Protein AF-A0AAN6NM17-F1 (afdb_monomer_lite)

Sequence (76 aa):
MSDSKQKTHQEVSSEFTSYYLQRATKEFAEDLDKVRTADDFKNDAIHLLVNALQQGTALFSPDEQRRIVETAAEGK

Structure (mmCIF, N/CA/C/O backbone):
data_AF-A0AAN6NM17-F1
#
_entry.id   AF-A0AAN6NM17-F1
#
loop_
_atom_site.group_PDB
_atom_site.id
_atom_site.type_symbol
_atom_site.label_atom_id
_atom_site.label_alt_id
_atom_site.label_comp_id
_atom_site.label_asym_id
_atom_site.label_entity_id
_atom_site.label_seq_id
_atom_site.pdbx_PDB_ins_code
_atom_site.Cartn_x
_atom_site.Cartn_y
_atom_site.Cartn_z
_atom_site.occupancy
_atom_site.B_iso_or_equiv
_atom_site.auth_seq_id
_atom_site.auth_comp_id
_atom_site.auth_asym_id
_atom_site.auth_atom_id
_atom_site.pdbx_PDB_model_num
ATOM 1 N N . MET A 1 1 ? -30.537 -9.770 20.149 1.00 43.50 1 MET A N 1
ATOM 2 C CA . MET A 1 1 ? -29.220 -10.211 20.641 1.00 43.50 1 MET A CA 1
ATOM 3 C C . MET A 1 1 ? -28.346 -10.447 19.431 1.00 43.50 1 MET A C 1
ATOM 5 O O . MET A 1 1 ? -28.657 -11.359 18.682 1.00 43.50 1 MET A O 1
ATOM 9 N N . SER A 1 2 ? -27.322 -9.623 19.231 1.00 42.81 2 SER A N 1
ATOM 10 C CA . SER A 1 2 ? -26.205 -9.957 18.345 1.00 42.81 2 SER A CA 1
ATOM 11 C C . SER A 1 2 ? -24.944 -9.450 19.024 1.00 42.81 2 SER A C 1
ATOM 13 O O . SER A 1 2 ? -24.663 -8.255 19.031 1.00 42.81 2 SER A O 1
ATOM 15 N N . ASP A 1 3 ? -24.256 -10.378 19.677 1.00 48.44 3 ASP A N 1
ATOM 16 C CA . ASP A 1 3 ? -22.919 -10.217 20.233 1.00 48.44 3 ASP A CA 1
ATOM 17 C C . ASP A 1 3 ? -21.938 -10.042 19.059 1.00 48.44 3 ASP A C 1
ATOM 19 O O . ASP A 1 3 ? -21.336 -10.998 18.568 1.00 48.44 3 ASP A O 1
ATOM 23 N N . SER A 1 4 ? -21.825 -8.824 18.525 1.00 57.00 4 SER A N 1
ATOM 24 C CA . SER A 1 4 ? -20.724 -8.491 17.622 1.00 57.00 4 SER A CA 1
ATOM 25 C C . SER A 1 4 ? -19.474 -8.346 18.474 1.00 57.00 4 SER A C 1
ATOM 27 O O . SER A 1 4 ? -19.212 -7.287 19.041 1.00 57.00 4 SER A O 1
ATOM 29 N N . LYS A 1 5 ? -18.717 -9.437 18.595 1.00 64.94 5 LYS A N 1
ATOM 30 C CA . LYS A 1 5 ? -17.397 -9.454 19.230 1.00 64.94 5 LYS A CA 1
ATOM 31 C C . LYS A 1 5 ? -16.563 -8.311 18.633 1.00 64.94 5 LYS A C 1
ATOM 33 O O . LYS A 1 5 ? -16.244 -8.343 17.445 1.00 64.94 5 LYS A O 1
ATOM 38 N N . GLN A 1 6 ? -16.269 -7.273 19.419 1.00 78.25 6 GLN A N 1
ATOM 39 C CA . GLN A 1 6 ? -15.480 -6.138 18.936 1.00 78.25 6 GLN A CA 1
ATOM 40 C C . GLN A 1 6 ? -14.105 -6.641 18.487 1.00 78.25 6 GLN A C 1
ATOM 42 O O . GLN A 1 6 ? -13.380 -7.242 19.281 1.00 78.25 6 GLN A O 1
ATOM 47 N N . LYS A 1 7 ? -13.746 -6.389 17.221 1.00 84.25 7 LYS A N 1
ATOM 48 C CA . LYS A 1 7 ? -12.425 -6.740 16.685 1.00 84.25 7 LYS A CA 1
ATOM 49 C C . LYS A 1 7 ? -11.341 -6.047 17.506 1.00 84.25 7 LYS A C 1
ATOM 51 O O . LYS A 1 7 ? -11.402 -4.830 17.736 1.00 84.25 7 LYS A O 1
ATOM 56 N N . THR A 1 8 ? -10.344 -6.816 17.925 1.00 93.50 8 THR A N 1
ATOM 57 C CA . THR A 1 8 ? -9.142 -6.307 18.586 1.00 93.50 8 THR A CA 1
ATOM 58 C C . THR A 1 8 ? -8.388 -5.355 17.659 1.00 93.50 8 THR A C 1
ATOM 60 O O . THR A 1 8 ? -8.563 -5.363 16.440 1.00 93.50 8 THR A O 1
ATOM 63 N N . HIS A 1 9 ? -7.515 -4.524 18.228 1.00 91.38 9 HIS A N 1
ATOM 64 C CA . HIS A 1 9 ? -6.670 -3.626 17.439 1.00 91.38 9 HIS A CA 1
ATOM 65 C C . HIS A 1 9 ? -5.810 -4.383 16.410 1.00 91.38 9 HIS A C 1
ATOM 67 O O . HIS A 1 9 ? -5.666 -3.938 15.275 1.00 91.38 9 HIS A O 1
ATOM 73 N N . GLN A 1 10 ? -5.278 -5.550 16.790 1.00 93.94 10 GLN A N 1
ATOM 74 C CA . GLN A 1 10 ? -4.463 -6.393 15.913 1.00 93.94 10 GLN A CA 1
ATOM 75 C C . GLN A 1 10 ? -5.270 -6.899 14.706 1.00 93.94 10 GLN A C 1
ATOM 77 O O . GLN A 1 10 ? -4.791 -6.840 13.575 1.00 93.94 10 GLN A O 1
ATOM 82 N N . GLU A 1 11 ? -6.500 -7.367 14.940 1.00 95.00 11 GLU A N 1
ATOM 83 C CA . GLU A 1 11 ? -7.396 -7.849 13.881 1.00 95.00 11 GLU A CA 1
ATOM 84 C C . GLU A 1 11 ? -7.778 -6.718 12.923 1.00 95.00 11 GLU A C 1
ATOM 86 O O . GLU A 1 11 ? -7.669 -6.885 11.710 1.00 95.00 11 GLU A O 1
ATOM 91 N N . VAL A 1 12 ? -8.139 -5.544 13.459 1.00 95.94 12 VAL A N 1
ATOM 92 C CA . VAL A 1 12 ? -8.440 -4.356 12.645 1.00 95.94 12 VAL A CA 1
ATOM 93 C C . VAL A 1 12 ? -7.241 -3.953 11.796 1.00 95.94 12 VAL A C 1
ATOM 95 O O . VAL A 1 12 ? -7.398 -3.719 10.603 1.00 95.94 12 VAL A O 1
ATOM 98 N N . SER A 1 13 ? -6.042 -3.901 12.378 1.00 96.06 13 SER A N 1
ATOM 99 C CA . SER A 1 13 ? -4.842 -3.491 11.649 1.00 96.06 13 SER A CA 1
ATOM 100 C C . SER A 1 13 ? -4.471 -4.476 10.532 1.00 96.06 13 SER A C 1
ATOM 102 O O . SER A 1 13 ? -4.104 -4.065 9.429 1.00 96.06 13 SER A O 1
ATOM 104 N N . SER A 1 14 ? -4.631 -5.782 10.767 1.00 96.19 14 SER A N 1
ATOM 105 C CA . SER A 1 14 ? -4.386 -6.816 9.752 1.00 96.19 14 SER A CA 1
ATOM 106 C C . SER A 1 14 ? -5.384 -6.745 8.589 1.00 96.19 14 SER A C 1
ATOM 108 O O . SER A 1 14 ? -4.996 -6.811 7.416 1.00 96.19 14 SER A O 1
ATOM 110 N N . GLU A 1 15 ? -6.666 -6.561 8.898 1.00 96.06 15 GLU A N 1
ATOM 111 C CA . GLU A 1 15 ? -7.719 -6.423 7.892 1.00 96.06 15 GLU A CA 1
ATOM 112 C C . GLU A 1 15 ? -7.581 -5.119 7.108 1.00 96.06 15 GLU A C 1
ATOM 114 O O . GLU A 1 15 ? -7.661 -5.128 5.878 1.00 96.06 15 GLU A O 1
ATOM 119 N N . PHE A 1 16 ? -7.269 -4.021 7.800 1.00 97.38 16 PHE A N 1
ATOM 120 C CA . PHE A 1 16 ? -6.963 -2.741 7.178 1.00 97.38 16 PHE A CA 1
ATOM 121 C C . PHE A 1 16 ? -5.771 -2.854 6.229 1.00 97.38 16 PHE A C 1
ATOM 123 O O . PHE A 1 16 ? -5.858 -2.394 5.096 1.00 97.38 16 PHE A O 1
ATOM 130 N N . THR A 1 17 ? -4.683 -3.506 6.648 1.00 97.31 17 THR A N 1
ATOM 131 C CA . THR A 1 17 ? -3.495 -3.699 5.802 1.00 97.31 17 THR A CA 1
ATOM 132 C C . THR A 1 17 ? -3.846 -4.461 4.527 1.00 97.31 17 THR A C 1
ATOM 134 O O . THR A 1 17 ? -3.442 -4.064 3.436 1.00 97.31 17 THR A O 1
ATOM 137 N N . SER A 1 18 ? -4.646 -5.522 4.643 1.00 96.56 18 SER A N 1
ATOM 138 C CA . SER A 1 18 ? -5.089 -6.313 3.490 1.00 96.56 18 SER A CA 1
ATOM 139 C C . SER A 1 18 ? -5.943 -5.479 2.530 1.00 96.56 18 SER A C 1
ATOM 141 O O . SER A 1 18 ? -5.701 -5.469 1.322 1.00 96.56 18 SER A O 1
ATOM 143 N N . TYR A 1 19 ? -6.904 -4.729 3.075 1.00 96.50 19 TYR A N 1
ATOM 144 C CA . TYR A 1 19 ? -7.755 -3.819 2.314 1.00 96.50 19 TYR A CA 1
ATOM 145 C C . TYR A 1 19 ? -6.948 -2.707 1.623 1.00 96.50 19 TYR A C 1
ATOM 147 O O . TYR A 1 19 ? -7.128 -2.456 0.429 1.00 96.50 19 TYR A O 1
ATOM 155 N N . TYR A 1 20 ? -6.029 -2.072 2.352 1.00 97.81 20 TYR A N 1
ATOM 156 C CA . TYR A 1 20 ? -5.156 -1.019 1.845 1.00 97.81 20 TYR A CA 1
ATOM 157 C C . TYR A 1 20 ? -4.296 -1.531 0.691 1.00 97.81 20 TYR A C 1
ATOM 159 O O . TYR A 1 20 ? -4.285 -0.913 -0.369 1.00 97.81 20 TYR A O 1
ATOM 167 N N . LEU A 1 21 ? -3.631 -2.681 0.853 1.00 97.44 21 LEU A N 1
ATOM 168 C CA . LEU A 1 21 ? -2.791 -3.262 -0.196 1.00 97.44 21 LEU A CA 1
ATOM 169 C C . LEU A 1 21 ? -3.596 -3.628 -1.440 1.00 97.44 21 LEU A C 1
ATOM 171 O O . LEU A 1 21 ? -3.160 -3.330 -2.550 1.00 97.44 21 LEU A O 1
ATOM 175 N N . GLN A 1 22 ? -4.776 -4.233 -1.281 1.00 96.56 22 GLN A N 1
ATOM 176 C CA . GLN A 1 22 ? -5.647 -4.539 -2.415 1.00 96.56 22 GLN A CA 1
ATOM 177 C C . GLN A 1 22 ? -6.006 -3.267 -3.191 1.00 96.56 22 GLN A C 1
ATOM 179 O O . GLN A 1 22 ? -5.973 -3.252 -4.421 1.00 96.56 22 GLN A O 1
ATOM 184 N N . ARG A 1 23 ? -6.349 -2.188 -2.482 1.00 96.50 23 ARG A N 1
ATOM 185 C CA . ARG A 1 23 ? -6.737 -0.931 -3.118 1.00 96.50 23 ARG A CA 1
ATOM 186 C C . ARG A 1 23 ? -5.536 -0.232 -3.747 1.00 96.50 23 ARG A C 1
ATOM 188 O O . ARG A 1 23 ? -5.595 0.092 -4.922 1.00 96.50 23 ARG A O 1
ATOM 195 N N . ALA A 1 24 ? -4.427 -0.095 -3.025 1.00 96.31 24 ALA A N 1
ATOM 196 C CA . ALA A 1 24 ? -3.196 0.506 -3.531 1.00 96.31 24 ALA A CA 1
ATOM 197 C C . ALA A 1 24 ? -2.676 -0.221 -4.781 1.00 96.31 24 ALA A C 1
ATOM 199 O O . ALA A 1 24 ? -2.362 0.421 -5.775 1.00 96.31 24 ALA A O 1
ATOM 200 N N . THR A 1 25 ? -2.647 -1.556 -4.778 1.00 95.88 25 THR A N 1
ATOM 201 C CA . THR A 1 25 ? -2.203 -2.327 -5.954 1.00 95.88 25 THR A CA 1
ATOM 202 C C . THR A 1 25 ? -3.139 -2.191 -7.150 1.00 95.88 25 THR A C 1
ATOM 204 O O . THR A 1 25 ? -2.670 -2.225 -8.283 1.00 95.88 25 THR A O 1
ATOM 207 N N . LYS A 1 26 ? -4.443 -1.997 -6.920 1.00 97.12 26 LYS A N 1
ATOM 208 C CA . LYS A 1 26 ? -5.409 -1.718 -7.987 1.00 97.12 26 LYS A CA 1
ATOM 209 C C . LYS A 1 26 ? -5.247 -0.306 -8.554 1.00 97.12 26 LYS A C 1
ATOM 211 O O . LYS A 1 26 ? -5.195 -0.156 -9.768 1.00 97.12 26 LYS A O 1
ATOM 216 N N . GLU A 1 27 ? -5.186 0.707 -7.693 1.00 97.25 27 GLU A N 1
ATOM 217 C CA . GLU A 1 27 ? -5.091 2.112 -8.117 1.00 97.25 27 GLU A CA 1
ATOM 218 C C . GLU A 1 27 ? -3.735 2.415 -8.779 1.00 97.25 27 GLU A C 1
ATOM 220 O O . GLU A 1 27 ? -3.677 3.184 -9.730 1.00 97.25 27 GLU A O 1
ATOM 225 N N . PHE A 1 28 ? -2.654 1.766 -8.334 1.00 96.75 28 PHE A N 1
ATOM 226 C CA . PHE A 1 28 ? -1.310 1.919 -8.904 1.00 96.75 28 PHE A CA 1
ATOM 227 C C . PHE A 1 28 ? -0.933 0.803 -9.889 1.00 96.75 28 PHE A C 1
ATOM 229 O O . PHE A 1 28 ? 0.250 0.599 -10.143 1.00 96.75 28 PHE A O 1
ATOM 236 N N . ALA A 1 29 ? -1.897 0.056 -10.439 1.00 96.75 29 ALA A N 1
ATOM 237 C CA . ALA A 1 29 ? -1.606 -1.127 -11.254 1.00 96.75 29 ALA A CA 1
ATOM 238 C C . ALA A 1 29 ? -0.679 -0.825 -12.446 1.00 96.75 29 ALA A C 1
ATOM 240 O O . ALA A 1 29 ? 0.288 -1.551 -12.671 1.00 96.75 29 ALA A O 1
ATOM 241 N N . GLU A 1 30 ? -0.936 0.266 -13.174 1.00 97.62 30 GLU A N 1
ATOM 242 C CA . GLU A 1 30 ? -0.117 0.668 -14.326 1.00 97.62 30 GLU A CA 1
ATOM 243 C C . GLU A 1 30 ? 1.309 1.056 -13.920 1.00 97.62 30 GLU A C 1
ATOM 245 O O . GLU A 1 30 ? 2.272 0.686 -14.590 1.00 97.62 30 GLU A O 1
ATOM 250 N N . ASP A 1 31 ? 1.466 1.789 -12.819 1.00 97.56 31 ASP A N 1
ATOM 251 C CA . ASP A 1 31 ? 2.780 2.241 -12.360 1.00 97.56 31 ASP A CA 1
ATOM 252 C C . ASP A 1 31 ? 3.584 1.105 -11.724 1.00 97.56 31 ASP A C 1
ATOM 254 O O . ASP A 1 31 ? 4.797 1.026 -11.917 1.00 97.56 31 ASP A O 1
ATOM 258 N N . LEU A 1 32 ? 2.918 0.177 -11.034 1.00 97.31 32 LEU A N 1
ATOM 259 C CA . LEU A 1 32 ? 3.544 -1.045 -10.534 1.00 97.31 32 LEU A CA 1
ATOM 260 C C . LEU A 1 32 ? 4.029 -1.936 -11.676 1.00 97.31 32 LEU A C 1
ATOM 262 O O . LEU A 1 32 ? 5.103 -2.523 -11.554 1.00 97.31 32 LEU A O 1
ATOM 266 N N . ASP A 1 33 ? 3.281 -2.026 -12.780 1.00 96.69 33 ASP A N 1
ATOM 267 C CA . ASP A 1 33 ? 3.743 -2.775 -13.947 1.00 96.69 33 ASP A CA 1
ATOM 268 C C . ASP A 1 33 ? 4.980 -2.112 -14.558 1.00 96.69 33 ASP A C 1
ATOM 270 O O . ASP A 1 33 ? 5.998 -2.784 -14.699 1.00 96.69 33 ASP A O 1
ATOM 274 N N . LYS A 1 34 ? 4.967 -0.785 -14.767 1.00 97.38 34 LYS A N 1
ATOM 275 C CA . LYS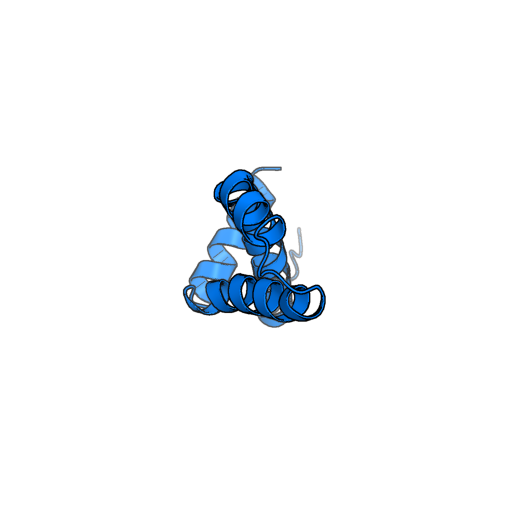 A 1 34 ? 6.145 -0.037 -15.253 1.00 97.38 34 LYS A CA 1
ATOM 276 C C . LYS A 1 34 ? 7.378 -0.258 -14.379 1.00 97.38 34 LYS A C 1
ATOM 278 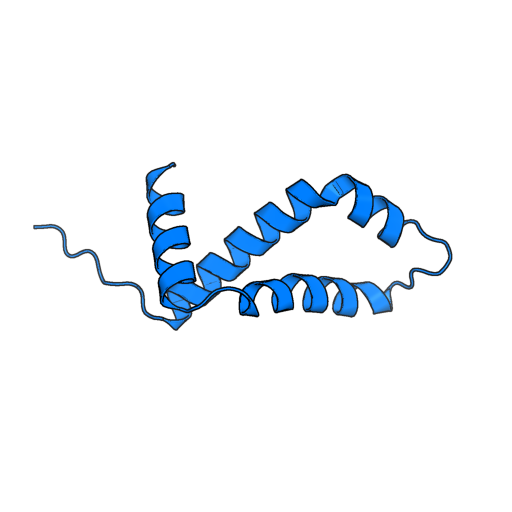O O . LYS A 1 34 ? 8.446 -0.546 -14.912 1.00 97.38 34 LYS A O 1
ATOM 283 N N . VAL A 1 35 ? 7.233 -0.135 -13.055 1.00 95.44 35 VAL A N 1
ATOM 284 C CA . VAL A 1 35 ? 8.328 -0.366 -12.098 1.00 95.44 35 VAL A CA 1
ATOM 285 C C . VAL A 1 35 ? 8.840 -1.797 -12.212 1.00 95.44 35 VAL A C 1
ATOM 287 O O . VAL A 1 35 ? 10.044 -2.004 -12.264 1.00 95.44 35 VAL A O 1
ATOM 290 N N . ARG A 1 36 ? 7.948 -2.789 -12.290 1.00 94.44 36 ARG A N 1
ATOM 291 C CA . ARG A 1 36 ? 8.323 -4.207 -12.358 1.00 94.44 36 ARG A CA 1
ATOM 292 C C . ARG A 1 36 ? 8.968 -4.597 -13.690 1.00 94.44 36 ARG A C 1
ATOM 294 O O . ARG A 1 36 ? 9.756 -5.537 -13.719 1.00 94.44 36 ARG A O 1
ATOM 301 N N . THR A 1 37 ? 8.614 -3.920 -14.780 1.00 94.69 37 THR A N 1
ATOM 302 C CA . THR A 1 37 ? 9.169 -4.168 -16.119 1.00 94.69 37 THR A CA 1
ATOM 303 C C . THR A 1 37 ? 10.408 -3.332 -16.434 1.00 94.69 37 THR A C 1
ATOM 305 O O . THR A 1 37 ? 10.952 -3.471 -17.524 1.00 94.69 37 THR A O 1
ATOM 308 N N . ALA A 1 38 ? 10.834 -2.444 -15.532 1.00 96.19 38 ALA A N 1
ATOM 309 C CA . ALA A 1 38 ? 12.024 -1.629 -15.736 1.00 96.19 38 ALA A CA 1
ATOM 310 C C . ALA A 1 38 ? 13.295 -2.497 -15.750 1.00 96.19 38 ALA A C 1
ATOM 312 O O . ALA A 1 38 ? 13.418 -3.444 -14.972 1.00 96.19 38 ALA A O 1
ATOM 313 N N . ASP A 1 39 ? 14.254 -2.156 -16.615 1.00 94.56 39 ASP A N 1
ATOM 314 C CA . ASP A 1 39 ? 15.487 -2.937 -16.823 1.00 94.56 39 ASP A CA 1
ATOM 315 C C . ASP A 1 39 ? 16.353 -3.066 -15.555 1.00 94.56 39 ASP A C 1
ATOM 317 O O . ASP A 1 39 ? 17.155 -3.993 -15.422 1.00 94.56 39 ASP A O 1
ATOM 321 N N . ASP A 1 40 ? 16.210 -2.131 -14.616 1.00 95.06 40 ASP A N 1
ATOM 322 C CA . ASP A 1 40 ? 16.925 -2.084 -13.343 1.00 95.06 40 ASP A CA 1
ATOM 323 C C . ASP A 1 40 ? 16.147 -2.713 -12.174 1.00 95.06 40 ASP A C 1
ATOM 325 O O . ASP A 1 40 ? 16.688 -2.829 -11.066 1.00 95.06 40 ASP A O 1
ATOM 329 N N . PHE A 1 41 ? 14.915 -3.180 -12.405 1.00 94.94 41 PHE A N 1
ATOM 330 C CA . PHE A 1 41 ? 14.122 -3.860 -11.392 1.00 94.94 41 PHE A CA 1
ATOM 331 C C . PHE A 1 41 ? 14.589 -5.306 -11.210 1.00 94.94 41 PHE A C 1
ATOM 333 O O . PHE A 1 41 ? 14.390 -6.187 -12.047 1.00 94.94 41 PHE A O 1
ATOM 340 N N . LYS A 1 42 ? 15.222 -5.570 -10.068 1.00 93.56 42 LYS A N 1
ATOM 341 C CA . LYS A 1 42 ? 15.761 -6.888 -9.728 1.00 93.56 42 LYS A CA 1
ATOM 342 C C . LYS A 1 42 ? 14.744 -7.718 -8.946 1.00 93.56 42 LYS A C 1
ATOM 344 O O . LYS A 1 42 ? 13.961 -7.192 -8.162 1.00 93.56 42 LYS A O 1
ATOM 349 N N . ASN A 1 43 ? 14.792 -9.042 -9.100 1.00 86.81 43 ASN A N 1
ATOM 350 C CA . ASN A 1 43 ? 13.857 -9.953 -8.423 1.00 86.81 43 ASN A CA 1
ATOM 351 C C . ASN A 1 43 ? 13.897 -9.853 -6.885 1.00 86.81 43 ASN A C 1
ATOM 353 O O . ASN A 1 43 ? 12.886 -10.085 -6.227 1.00 86.81 43 ASN A O 1
ATOM 357 N N . ASP A 1 44 ? 15.039 -9.490 -6.301 1.00 89.94 44 ASP A N 1
ATOM 358 C CA . ASP A 1 44 ? 15.188 -9.247 -4.861 1.00 89.94 44 ASP A CA 1
ATOM 359 C C . ASP A 1 44 ? 14.510 -7.943 -4.393 1.00 89.94 44 ASP A C 1
ATOM 361 O O . ASP A 1 44 ? 14.132 -7.829 -3.225 1.00 89.94 44 ASP A O 1
ATOM 365 N N . ALA A 1 45 ? 14.252 -6.995 -5.301 1.00 94.12 45 ALA A N 1
ATOM 366 C CA . ALA A 1 45 ? 13.541 -5.749 -5.015 1.00 94.12 45 ALA A CA 1
ATOM 367 C C . ALA A 1 45 ? 12.028 -5.939 -4.799 1.00 94.12 45 ALA A C 1
ATOM 369 O O . ALA A 1 45 ? 11.367 -5.036 -4.286 1.00 94.12 45 ALA A O 1
ATOM 370 N N . ILE A 1 46 ? 11.463 -7.115 -5.109 1.00 94.06 46 ILE A N 1
ATOM 371 C CA . ILE A 1 46 ? 10.042 -7.418 -4.859 1.00 94.06 46 ILE A CA 1
ATOM 372 C C . ILE A 1 46 ? 9.696 -7.268 -3.375 1.00 94.06 46 ILE A C 1
ATOM 374 O O . ILE A 1 46 ? 8.689 -6.648 -3.033 1.00 94.06 46 ILE A O 1
ATOM 378 N N . HIS A 1 47 ? 10.544 -7.781 -2.480 1.00 93.81 47 HIS A N 1
ATOM 379 C CA . HIS A 1 47 ? 10.320 -7.647 -1.040 1.00 93.81 47 HIS A CA 1
ATOM 380 C C . HIS A 1 47 ? 10.377 -6.185 -0.591 1.00 93.81 47 HIS A C 1
ATOM 382 O O . HIS A 1 47 ? 9.579 -5.769 0.246 1.00 93.81 47 HIS A O 1
ATOM 388 N N . LEU A 1 48 ? 11.278 -5.393 -1.180 1.00 94.62 48 LEU A N 1
ATOM 389 C CA . LEU A 1 48 ? 11.365 -3.962 -0.911 1.00 94.62 48 LEU A CA 1
ATOM 390 C C . LEU A 1 48 ? 10.087 -3.234 -1.349 1.00 94.62 48 LEU A C 1
ATOM 392 O O . LEU A 1 48 ? 9.545 -2.453 -0.570 1.00 94.62 48 LEU A O 1
ATOM 396 N N . LEU A 1 49 ? 9.573 -3.529 -2.547 1.00 95.06 49 LEU A N 1
ATOM 397 C CA . LEU A 1 49 ? 8.339 -2.937 -3.069 1.00 95.06 49 LEU A CA 1
ATOM 398 C C . LEU A 1 49 ? 7.127 -3.277 -2.190 1.00 95.06 49 LEU A C 1
ATOM 400 O O . LEU A 1 49 ? 6.363 -2.387 -1.822 1.00 95.06 49 LEU A O 1
ATOM 404 N N . VAL A 1 50 ? 6.973 -4.546 -1.800 1.00 94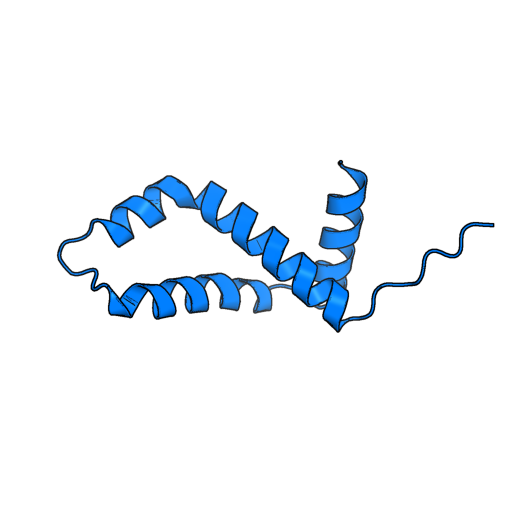.94 50 VAL A N 1
ATOM 405 C CA . VAL A 1 50 ? 5.882 -4.979 -0.910 1.00 94.94 50 VAL A CA 1
ATOM 406 C C . VAL A 1 50 ? 5.972 -4.280 0.447 1.00 94.94 50 VAL A C 1
ATOM 408 O O . VAL A 1 50 ? 4.968 -3.760 0.934 1.00 94.94 50 VAL A O 1
ATOM 411 N N . ASN A 1 51 ? 7.170 -4.203 1.032 1.00 95.56 51 ASN A N 1
ATOM 412 C CA . ASN A 1 51 ? 7.385 -3.516 2.305 1.00 95.56 51 ASN A CA 1
ATOM 413 C C . ASN A 1 51 ? 7.088 -2.013 2.203 1.00 95.56 51 ASN A C 1
ATOM 415 O O . ASN A 1 51 ? 6.540 -1.438 3.140 1.00 95.56 51 ASN A O 1
ATOM 419 N N . ALA A 1 52 ? 7.436 -1.368 1.087 1.00 95.44 52 ALA A N 1
ATOM 420 C CA . ALA A 1 52 ? 7.144 0.045 0.858 1.00 95.44 52 ALA A CA 1
ATOM 421 C C . ALA A 1 52 ? 5.631 0.299 0.765 1.00 95.44 52 ALA A C 1
ATOM 423 O O . ALA A 1 52 ? 5.119 1.211 1.412 1.00 95.44 52 ALA A O 1
ATOM 424 N N . LEU A 1 53 ? 4.899 -0.550 0.035 1.00 96.81 53 LEU A N 1
ATOM 425 C CA . LEU A 1 53 ? 3.437 -0.475 -0.032 1.00 96.81 53 LEU A CA 1
ATOM 426 C C . LEU A 1 53 ? 2.802 -0.700 1.348 1.00 96.81 53 LEU A C 1
ATOM 428 O O . LEU A 1 53 ? 1.916 0.049 1.744 1.00 96.81 53 LEU A O 1
ATOM 432 N N . GLN A 1 54 ? 3.278 -1.681 2.119 1.00 96.81 54 GLN A N 1
ATOM 433 C CA . GLN A 1 54 ? 2.784 -1.934 3.477 1.00 96.81 54 GLN A CA 1
ATOM 434 C C . GLN A 1 54 ? 3.020 -0.754 4.425 1.00 96.81 54 GLN A C 1
ATOM 436 O O . GLN A 1 54 ? 2.134 -0.425 5.213 1.00 96.81 54 GLN A O 1
ATOM 441 N N . GLN A 1 55 ? 4.167 -0.076 4.330 1.00 97.06 55 GLN A N 1
ATOM 442 C CA . GLN A 1 55 ? 4.472 1.098 5.156 1.00 97.06 55 GLN A CA 1
ATOM 443 C C . GLN A 1 55 ? 3.478 2.249 4.955 1.00 97.06 55 GLN A C 1
ATOM 445 O O . GLN A 1 55 ? 3.256 3.019 5.887 1.00 97.06 55 GLN A O 1
ATOM 450 N N . GLY A 1 56 ? 2.810 2.330 3.799 1.00 96.44 56 GLY A N 1
ATOM 451 C CA . GLY A 1 56 ? 1.746 3.306 3.552 1.00 96.44 56 GLY A CA 1
ATOM 452 C C . GLY A 1 56 ? 0.580 3.227 4.548 1.00 96.44 56 GLY A C 1
ATOM 453 O O . GLY A 1 56 ? -0.094 4.228 4.787 1.00 96.44 56 GLY A O 1
ATOM 454 N N . THR A 1 57 ? 0.381 2.078 5.206 1.00 97.44 57 THR A N 1
ATOM 455 C CA . THR A 1 57 ? -0.625 1.916 6.271 1.00 97.44 57 THR A CA 1
ATOM 456 C C . THR A 1 57 ? -0.343 2.767 7.509 1.00 97.44 57 THR A C 1
ATOM 458 O O . THR A 1 57 ? -1.280 3.146 8.209 1.00 97.44 57 THR A O 1
ATOM 461 N N . ALA A 1 58 ? 0.919 3.134 7.758 1.00 96.31 58 ALA A N 1
ATOM 462 C CA . ALA A 1 58 ? 1.316 3.962 8.896 1.00 96.31 58 ALA A CA 1
ATOM 463 C C . ALA A 1 58 ? 0.814 5.414 8.798 1.00 96.31 58 ALA A C 1
ATOM 465 O O . ALA A 1 58 ? 0.847 6.138 9.790 1.00 96.31 58 ALA A O 1
ATOM 466 N N . LEU A 1 59 ? 0.325 5.836 7.626 1.00 97.25 59 LEU A N 1
ATOM 467 C CA . LEU A 1 59 ? -0.319 7.139 7.439 1.00 97.25 59 LEU A CA 1
ATOM 468 C C . LEU A 1 59 ? -1.709 7.222 8.086 1.00 97.25 59 LEU A C 1
ATOM 470 O O . LEU A 1 59 ? -2.268 8.311 8.162 1.00 97.25 59 LEU A O 1
ATOM 474 N N . PHE A 1 60 ? -2.261 6.094 8.540 1.00 97.44 60 PHE A N 1
ATOM 475 C CA . PHE A 1 60 ? -3.590 6.008 9.134 1.00 97.44 60 PHE A CA 1
ATOM 476 C C . PHE A 1 60 ? -3.481 5.648 10.609 1.00 97.44 60 PHE A C 1
ATOM 478 O O . PHE A 1 60 ? -2.905 4.619 10.979 1.00 97.44 60 PHE A O 1
ATOM 485 N N . SER A 1 61 ? -4.088 6.473 11.453 1.00 97.31 61 SER A N 1
ATOM 486 C CA . SER A 1 61 ? -4.231 6.201 12.879 1.00 97.31 61 SER A CA 1
ATOM 487 C C . SER A 1 61 ? -5.099 4.958 13.135 1.00 97.31 61 SER A C 1
ATOM 489 O O . SER A 1 61 ? -5.948 4.611 12.309 1.00 97.31 61 SER A O 1
ATOM 491 N N . PRO A 1 62 ? -4.960 4.301 14.299 1.00 96.06 62 PRO A N 1
ATOM 492 C CA . PRO A 1 62 ? -5.809 3.174 14.693 1.00 96.06 62 PRO A CA 1
ATOM 493 C C . PRO A 1 62 ? -7.318 3.392 14.515 1.00 96.06 62 PRO A C 1
ATOM 495 O O . PRO A 1 62 ? -8.032 2.490 14.071 1.00 96.06 62 PRO A O 1
ATOM 498 N N . ASP A 1 63 ? -7.805 4.593 14.834 1.00 96.00 63 ASP A N 1
ATOM 499 C CA . ASP A 1 63 ? -9.224 4.933 14.724 1.00 96.00 63 ASP A CA 1
ATOM 500 C C . ASP A 1 63 ? -9.665 5.072 13.262 1.00 96.00 63 ASP A C 1
ATOM 502 O O . ASP A 1 63 ? -10.764 4.648 12.902 1.00 96.00 63 ASP A O 1
ATOM 506 N N . GLU A 1 64 ? -8.808 5.617 12.394 1.00 97.38 64 GLU A N 1
ATOM 507 C CA . GLU A 1 64 ? -9.063 5.676 10.951 1.00 97.38 64 GLU A CA 1
ATOM 508 C C . GLU A 1 64 ? -9.067 4.279 10.333 1.00 97.38 64 GLU A C 1
ATOM 510 O O . GLU A 1 64 ? -9.983 3.953 9.577 1.00 97.38 64 GLU A O 1
ATOM 515 N N . GLN A 1 65 ? -8.105 3.427 10.706 1.00 97.06 65 GLN A N 1
ATOM 516 C CA . GLN A 1 65 ? -8.064 2.032 10.259 1.00 97.06 65 GLN A CA 1
ATOM 517 C C . GLN A 1 65 ? -9.360 1.300 10.629 1.00 97.06 65 GLN A C 1
ATOM 519 O O . GLN A 1 65 ? -9.958 0.637 9.781 1.00 97.06 65 GLN A O 1
ATOM 524 N N . ARG A 1 66 ? -9.844 1.479 11.867 1.00 95.56 66 ARG A N 1
ATOM 525 C CA . ARG A 1 66 ? -11.108 0.897 12.338 1.00 95.56 66 ARG A CA 1
ATOM 526 C C . ARG A 1 66 ? -12.308 1.375 11.527 1.00 95.56 66 ARG A C 1
ATOM 528 O O . ARG A 1 66 ? -13.046 0.540 11.013 1.00 95.56 66 ARG A O 1
ATOM 535 N N . ARG A 1 67 ? -12.467 2.690 11.356 1.00 95.00 67 ARG A N 1
ATOM 536 C CA . ARG A 1 67 ? -13.581 3.272 10.584 1.00 95.00 67 ARG A CA 1
ATOM 537 C C . ARG A 1 67 ? -13.609 2.761 9.147 1.00 95.00 67 ARG A C 1
ATOM 539 O O . ARG A 1 67 ? -14.677 2.453 8.621 1.00 95.00 67 ARG A O 1
ATOM 546 N N . ILE A 1 68 ? -12.440 2.662 8.514 1.00 94.94 68 ILE A N 1
ATOM 547 C CA . ILE A 1 68 ? -12.315 2.175 7.139 1.00 94.94 68 ILE A CA 1
ATOM 548 C C . ILE A 1 68 ? -12.695 0.694 7.053 1.00 94.94 68 ILE A C 1
ATOM 550 O O . ILE A 1 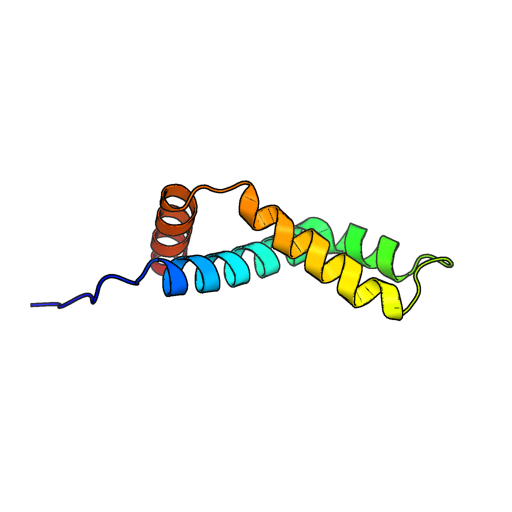68 ? -13.453 0.329 6.160 1.00 94.94 68 ILE A O 1
ATOM 554 N N . VAL A 1 69 ? -12.215 -0.145 7.977 1.00 94.00 69 VAL A N 1
ATOM 555 C CA . VAL A 1 69 ? -12.548 -1.580 8.018 1.00 94.00 69 VAL A CA 1
ATOM 556 C C . VAL A 1 69 ? -14.040 -1.806 8.259 1.00 94.00 69 VAL A C 1
ATOM 558 O O . VAL A 1 69 ? -14.646 -2.625 7.574 1.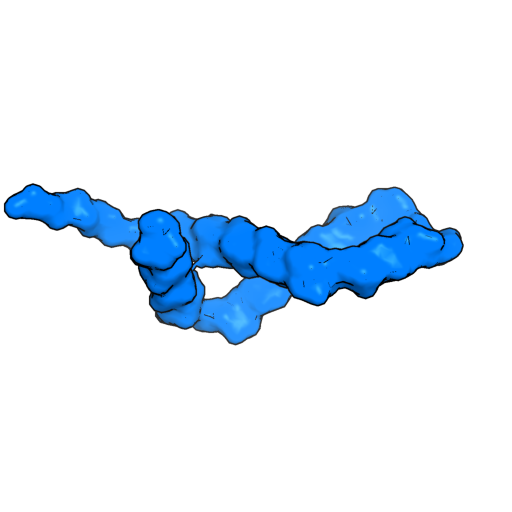00 94.00 69 VAL A O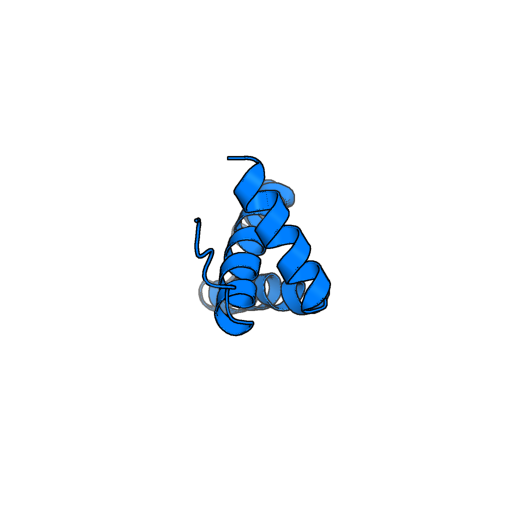 1
ATOM 561 N N . GLU A 1 70 ? -14.642 -1.070 9.191 1.00 91.69 70 GLU A N 1
ATOM 562 C CA . GLU A 1 70 ? -16.075 -1.165 9.493 1.00 91.69 70 GLU A CA 1
ATOM 563 C C . GLU A 1 70 ? -16.919 -0.752 8.275 1.00 91.69 70 GLU A C 1
ATOM 565 O O . GLU A 1 70 ? -17.753 -1.529 7.816 1.00 91.69 70 GLU A O 1
ATOM 570 N N . THR A 1 71 ? -16.605 0.385 7.644 1.00 90.88 71 THR A N 1
ATOM 571 C CA . THR A 1 71 ? -17.316 0.852 6.436 1.00 90.88 71 THR A CA 1
ATOM 572 C C . THR A 1 71 ? -17.120 -0.094 5.241 1.00 90.88 71 THR A C 1
ATOM 574 O O . THR A 1 71 ? -18.050 -0.357 4.480 1.00 90.88 71 THR A O 1
ATOM 577 N N . ALA A 1 72 ? -15.910 -0.633 5.048 1.00 84.12 72 ALA A N 1
ATOM 578 C CA . ALA A 1 72 ? -15.618 -1.570 3.961 1.00 84.12 72 ALA A CA 1
ATOM 579 C C . ALA A 1 72 ? -16.302 -2.936 4.147 1.00 84.12 72 ALA A C 1
ATOM 581 O O . ALA A 1 72 ? -16.559 -3.627 3.160 1.00 84.12 72 ALA A O 1
ATOM 582 N N . ALA A 1 73 ? -16.593 -3.330 5.390 1.00 73.12 73 ALA A N 1
ATOM 583 C CA . ALA A 1 73 ? -17.344 -4.542 5.699 1.00 73.12 73 ALA A CA 1
ATOM 584 C C . ALA A 1 73 ? -18.853 -4.386 5.439 1.00 73.12 73 ALA A C 1
ATOM 586 O O . ALA A 1 73 ? -19.503 -5.368 5.091 1.00 73.12 73 ALA A O 1
ATOM 587 N N . GLU A 1 74 ? -19.393 -3.172 5.569 1.00 64.25 74 GLU A N 1
ATOM 588 C CA . GLU A 1 74 ? -20.814 -2.854 5.351 1.00 64.25 74 GLU A CA 1
ATOM 589 C C . GLU A 1 74 ? -21.195 -2.704 3.869 1.00 64.25 74 GLU A C 1
ATOM 591 O O . GLU A 1 74 ? -22.353 -2.885 3.507 1.00 64.25 74 GLU A O 1
ATOM 596 N N . GLY A 1 75 ? -20.233 -2.386 2.997 1.00 58.25 75 GLY A N 1
ATOM 597 C CA . GLY A 1 75 ? -20.444 -2.231 1.551 1.00 58.25 75 GLY A CA 1
ATOM 598 C C . GLY A 1 75 ? -20.360 -3.524 0.727 1.00 58.25 75 GLY A C 1
ATOM 599 O O . GLY A 1 75 ? -20.188 -3.435 -0.491 1.00 58.25 75 GLY A O 1
ATOM 600 N N . LYS A 1 76 ? -20.404 -4.698 1.371 1.00 49.53 76 LYS A N 1
ATOM 601 C CA . LYS A 1 76 ? -20.388 -6.021 0.725 1.00 49.53 76 LYS A CA 1
ATOM 602 C C . LYS A 1 76 ? -21.777 -6.632 0.605 1.00 49.53 76 LYS A C 1
ATOM 604 O O . LYS A 1 76 ? -22.575 -6.475 1.551 1.00 49.53 76 LYS A O 1
#

InterPro domains:
  IPR028217 Ribosome-assembly protein 3, C-terminal [PF14615] (16-61)
  IPR051898 Ribosome Assembly Protein 3 [PTHR28127] (4-73)

Secondary structure (DSSP, 8-state):
-----PPPHHHHHHHHHHHHHHHHHHHTHHHHHHHHHSTT--TTHHHHHHHHHHHGGGGS-HHHHHHHHHHHHHT-

pLDDT: mean 90.31, std 13.5, range [42.81, 97.81]

Radius of gyration: 15.69 Å; chains: 1; bounding box: 46×17×38 Å

Organism: NCBI:txid241081

Foldseek 3Di:
DDPPPDDDLVRLLVLLLVVQLVVCCVVCVVVVVVLCPDPPRDPVCVVVVSVVSSCVSVVDDSVRSNVVSVVVVVVD